Protein AF-A0A6G2PRX6-F1 (afdb_monomer_lite)

Sequence (46 aa):
ENIWLRTKRYNASGAVSSGTGGVCYLYFPARPSAHQRKALAAVGVR

pLDDT: mean 85.18, std 12.62, range [46.34, 97.88]

Foldseek 3Di:
DDDQDWDFDQDPVRDTDTDRDDDDDDDDDPDDDPVRVVVCVVVVHD

Radius of gyration: 16.03 Å; chains: 1; bounding box: 26×27×42 Å

Structure (mmCIF, N/CA/C/O backbone):
data_AF-A0A6G2PRX6-F1
#
_entry.id   AF-A0A6G2PRX6-F1
#
loop_
_atom_site.group_PDB
_atom_site.id
_atom_site.type_symbol
_atom_site.label_atom_id
_atom_site.label_alt_id
_atom_site.label_comp_id
_atom_site.label_asym_id
_atom_site.label_entity_id
_atom_site.label_seq_id
_atom_site.pdbx_PDB_ins_code
_atom_site.Cartn_x
_atom_site.Cartn_y
_atom_site.Cartn_z
_atom_site.occupancy
_atom_site.B_iso_or_equiv
_atom_site.auth_seq_id
_atom_site.auth_comp_id
_atom_site.auth_asym_id
_atom_site.auth_atom_id
_atom_site.pdbx_PDB_model_num
ATOM 1 N N . GLU A 1 1 ? -4.948 15.693 -4.192 1.00 46.34 1 GLU A N 1
ATOM 2 C CA . GLU A 1 1 ? -6.148 14.835 -4.249 1.00 46.34 1 GLU A CA 1
ATOM 3 C C . GLU A 1 1 ? -6.466 14.393 -2.821 1.00 46.34 1 GLU A C 1
ATOM 5 O O . GLU A 1 1 ? -5.620 13.760 -2.200 1.00 46.34 1 GLU A O 1
ATOM 10 N N . ASN A 1 2 ? -7.578 14.844 -2.227 1.00 52.22 2 ASN A N 1
ATOM 11 C CA . ASN A 1 2 ? -7.899 14.512 -0.831 1.00 52.22 2 ASN A CA 1
ATOM 12 C C . ASN A 1 2 ? -8.582 13.144 -0.775 1.00 52.22 2 ASN A C 1
ATOM 14 O O . ASN A 1 2 ? -9.784 13.024 -1.004 1.00 52.22 2 ASN A O 1
ATOM 18 N N . ILE A 1 3 ? -7.794 12.116 -0.480 1.00 58.78 3 ILE A N 1
ATOM 19 C CA . ILE A 1 3 ? -8.271 10.751 -0.283 1.00 58.78 3 ILE A CA 1
ATOM 20 C C . ILE A 1 3 ? -8.684 10.595 1.189 1.00 58.78 3 ILE A C 1
ATOM 22 O O . ILE A 1 3 ? -7.843 10.493 2.082 1.00 58.78 3 ILE A O 1
ATOM 26 N N . TRP A 1 4 ? -9.991 10.577 1.457 1.00 68.50 4 TRP A N 1
ATOM 27 C CA . TRP A 1 4 ? -10.542 10.377 2.802 1.00 68.50 4 TRP A CA 1
ATOM 28 C C . TRP A 1 4 ? -10.691 8.884 3.115 1.00 68.50 4 TRP A C 1
ATOM 30 O O . TRP A 1 4 ? -11.792 8.336 3.092 1.00 68.50 4 TRP A O 1
ATOM 40 N N . LEU A 1 5 ? -9.583 8.199 3.408 1.00 67.75 5 LEU A N 1
ATOM 41 C CA . LEU A 1 5 ? -9.634 6.810 3.873 1.00 67.75 5 LEU A CA 1
ATOM 42 C C . LEU A 1 5 ? -9.922 6.767 5.372 1.00 67.75 5 LEU A C 1
ATOM 44 O O . LEU A 1 5 ? -9.236 7.393 6.183 1.00 67.75 5 LEU A O 1
ATOM 48 N N . ARG A 1 6 ? -10.943 6.000 5.752 1.00 75.19 6 ARG A N 1
ATOM 49 C CA . ARG A 1 6 ? -11.300 5.743 7.147 1.00 75.19 6 ARG A CA 1
ATOM 50 C C . ARG A 1 6 ? -11.283 4.244 7.385 1.00 75.19 6 ARG A C 1
ATOM 52 O O . ARG A 1 6 ? -11.985 3.498 6.710 1.00 75.19 6 ARG A O 1
ATOM 59 N N . THR A 1 7 ? -10.488 3.800 8.348 1.00 78.62 7 THR A N 1
ATOM 60 C CA . THR A 1 7 ? -10.450 2.395 8.767 1.00 78.62 7 THR A CA 1
ATOM 61 C C . THR A 1 7 ? -11.263 2.211 10.041 1.00 78.62 7 THR A C 1
ATOM 63 O O . THR A 1 7 ? -11.294 3.086 10.913 1.00 78.62 7 THR A O 1
ATOM 66 N N . LYS A 1 8 ? -11.948 1.068 10.155 1.00 80.25 8 LYS A N 1
ATOM 67 C CA . LYS A 1 8 ? -12.546 0.638 11.423 1.00 80.25 8 LYS A CA 1
ATOM 68 C C . LYS A 1 8 ? -11.422 0.149 12.331 1.00 80.25 8 LYS A C 1
ATOM 70 O O . LYS A 1 8 ? -10.657 -0.731 11.945 1.00 80.25 8 LYS A O 1
ATOM 75 N N . ARG A 1 9 ? -11.330 0.714 13.529 1.00 82.19 9 ARG A N 1
ATOM 76 C CA . ARG A 1 9 ? -10.381 0.322 14.571 1.00 82.19 9 ARG A CA 1
ATOM 77 C C . ARG A 1 9 ? -11.155 0.050 15.850 1.00 82.19 9 ARG A C 1
ATOM 79 O O . ARG A 1 9 ? -11.944 0.887 16.269 1.00 82.19 9 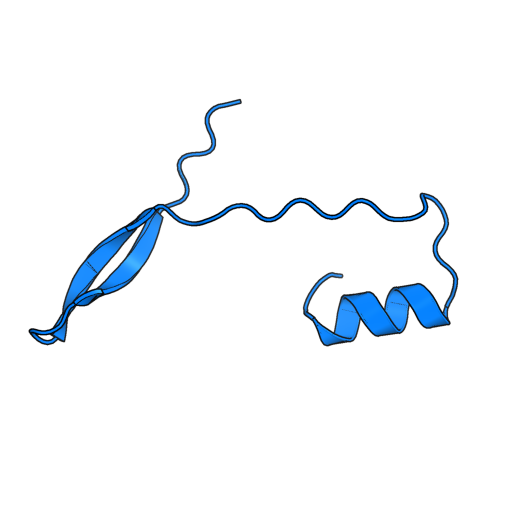ARG A O 1
ATOM 86 N N . TYR A 1 10 ? -10.898 -1.075 16.498 1.00 86.00 10 TYR A N 1
ATOM 87 C CA . TYR A 1 10 ? -11.379 -1.293 17.858 1.00 86.00 10 TYR A CA 1
ATOM 88 C C . TYR A 1 10 ? -10.507 -0.492 18.828 1.00 86.00 10 TYR A C 1
ATOM 90 O O . TYR A 1 10 ? -9.274 -0.528 18.746 1.00 86.00 10 TYR A O 1
ATOM 98 N N . ASN A 1 11 ? -11.135 0.311 19.681 1.00 84.75 11 ASN A N 1
ATOM 99 C CA . ASN A 1 11 ? -10.430 1.051 20.722 1.00 84.75 11 ASN A CA 1
ATOM 100 C C . ASN A 1 11 ? -10.175 0.155 21.950 1.00 84.75 11 ASN A C 1
ATOM 102 O O . ASN A 1 11 ? -10.595 -0.999 21.991 1.00 84.75 11 ASN A O 1
ATOM 106 N N . ALA A 1 12 ? -9.475 0.686 22.954 1.00 90.69 12 ALA A N 1
ATOM 107 C CA . ALA A 1 12 ? -9.128 -0.064 24.165 1.00 90.69 12 ALA A CA 1
ATOM 108 C C . ALA A 1 12 ? -10.355 -0.540 24.972 1.00 90.69 12 ALA A C 1
ATOM 110 O O . ALA A 1 12 ? -10.248 -1.490 25.736 1.00 90.69 12 ALA A O 1
ATOM 111 N N . SER A 1 13 ? -11.517 0.088 24.781 1.00 92.25 13 SER A N 1
ATOM 112 C CA . SER A 1 13 ? -12.797 -0.293 25.384 1.00 92.25 13 SER A CA 1
ATOM 113 C C . SER A 1 13 ? -13.638 -1.228 24.499 1.00 92.25 13 SER A C 1
ATOM 115 O O . SER A 1 13 ? -14.785 -1.513 24.828 1.00 92.25 13 SER A O 1
ATOM 117 N N . GLY A 1 14 ? -13.091 -1.718 23.379 1.00 90.06 14 GLY A N 1
ATOM 118 C CA . GLY A 1 14 ? -13.757 -2.664 22.476 1.00 90.06 14 GLY A CA 1
ATOM 119 C C . GLY A 1 14 ? -14.778 -2.037 21.520 1.00 90.06 14 GLY A C 1
ATOM 120 O O . GLY A 1 14 ? -15.367 -2.742 20.703 1.00 90.06 14 GLY A O 1
ATOM 121 N N . ALA A 1 15 ? -14.975 -0.718 21.560 1.00 89.19 15 ALA A N 1
ATOM 122 C CA . ALA A 1 15 ? -15.880 -0.024 20.655 1.00 89.19 15 ALA A CA 1
ATOM 123 C C . ALA A 1 15 ? -15.227 0.235 19.289 1.00 89.19 15 ALA A C 1
ATOM 125 O O . ALA A 1 15 ? -14.019 0.469 19.173 1.00 89.19 15 ALA A O 1
ATOM 126 N N . VAL A 1 16 ? -16.050 0.245 18.238 1.00 86.31 16 VAL A N 1
ATOM 127 C CA . VAL A 1 16 ? -15.610 0.600 16.885 1.00 86.31 16 VAL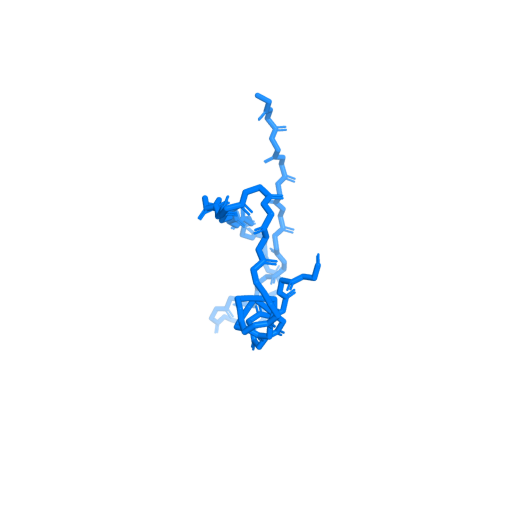 A CA 1
ATOM 128 C C . VAL A 1 16 ? -15.395 2.109 16.811 1.00 86.31 16 VAL A C 1
ATOM 130 O O . VAL A 1 16 ? -16.327 2.896 16.927 1.00 86.31 16 VAL A O 1
ATOM 133 N N . SER A 1 17 ? -14.151 2.510 16.588 1.00 82.38 17 SER A N 1
ATOM 134 C CA . SER A 1 17 ? -13.735 3.878 16.297 1.00 82.38 17 SER A CA 1
ATOM 135 C C . SER A 1 17 ? -13.240 3.988 14.857 1.00 82.38 17 SER A C 1
ATOM 137 O O . SER A 1 17 ? -12.864 3.004 14.218 1.00 82.38 17 SER A O 1
ATOM 139 N N . SER A 1 18 ? -13.240 5.207 14.328 1.00 70.75 18 SER A N 1
ATOM 140 C CA . SER A 1 18 ? -12.762 5.492 12.980 1.00 70.75 18 SER A CA 1
ATOM 141 C C . SER A 1 18 ? -11.359 6.096 13.046 1.00 70.75 18 SER A C 1
ATOM 143 O O . SER A 1 18 ? -11.166 7.146 13.657 1.00 70.75 18 SER A O 1
ATOM 145 N N . GLY A 1 19 ? -10.379 5.418 12.451 1.00 68.88 19 GLY A N 1
ATOM 146 C CA . GLY A 1 19 ? -9.008 5.911 12.309 1.00 68.88 19 GLY A CA 1
ATOM 147 C C . GLY A 1 19 ? -8.781 6.579 10.954 1.00 68.88 19 GLY A C 1
ATOM 148 O O . GLY A 1 19 ? -9.567 6.395 10.020 1.00 68.88 19 GLY A O 1
ATOM 149 N N . THR A 1 20 ? -7.693 7.339 10.825 1.00 74.94 20 THR A N 1
ATOM 150 C CA . THR A 1 20 ? -7.161 7.703 9.508 1.00 74.94 20 THR A CA 1
ATOM 151 C C . THR A 1 20 ? -6.666 6.421 8.834 1.00 74.94 20 THR A C 1
ATOM 153 O O . THR A 1 20 ? -5.823 5.702 9.370 1.00 74.94 20 THR A O 1
ATOM 156 N N . GLY A 1 21 ? -7.240 6.073 7.686 1.00 71.00 21 GLY A N 1
ATOM 157 C CA . GLY A 1 21 ? -6.677 5.027 6.842 1.00 71.00 21 GLY A CA 1
ATOM 158 C C . GLY A 1 21 ? -5.382 5.547 6.228 1.00 71.00 21 GLY A C 1
ATOM 159 O O . GLY A 1 21 ? -5.373 6.629 5.647 1.00 71.00 21 GLY A O 1
ATOM 160 N N . GLY A 1 22 ? -4.283 4.815 6.397 1.00 75.19 22 GLY A N 1
ATOM 161 C CA . GLY A 1 22 ? -3.006 5.170 5.783 1.00 75.19 22 GLY A CA 1
ATOM 162 C C . GLY A 1 22 ? -2.988 4.805 4.299 1.00 75.19 22 GLY A C 1
ATOM 163 O O . GLY A 1 22 ? -3.452 3.730 3.924 1.00 75.19 22 GLY A O 1
ATOM 164 N N . VAL A 1 23 ? -2.427 5.681 3.466 1.00 80.19 23 VAL A N 1
ATOM 165 C CA . VAL A 1 23 ? -2.017 5.352 2.092 1.00 80.19 23 VAL A CA 1
ATOM 166 C C . VAL A 1 23 ? -0.534 4.994 2.119 1.00 80.19 23 VAL A C 1
ATOM 168 O O . VAL A 1 23 ? 0.258 5.709 2.730 1.00 80.19 23 VAL A O 1
ATOM 171 N N . CYS A 1 24 ? -0.153 3.909 1.446 1.00 83.44 24 CYS A N 1
ATOM 172 C CA . CYS A 1 24 ? 1.244 3.565 1.193 1.00 83.44 24 CYS A CA 1
ATOM 173 C C . CYS A 1 24 ? 1.531 3.735 -0.302 1.00 83.44 24 CYS A C 1
ATOM 175 O O . CYS A 1 24 ? 0.819 3.172 -1.131 1.00 83.44 24 CYS A O 1
ATOM 177 N N . TYR A 1 25 ? 2.560 4.511 -0.641 1.00 87.19 25 TYR A N 1
ATOM 178 C CA . TYR A 1 25 ? 3.041 4.642 -2.015 1.0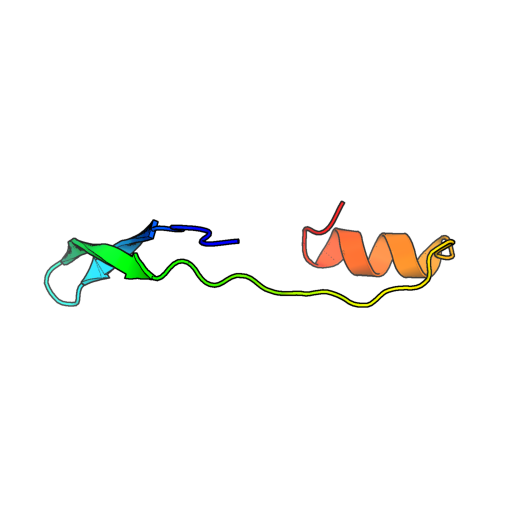0 87.19 25 TYR A CA 1
ATOM 179 C C . TYR A 1 25 ? 4.191 3.667 -2.257 1.00 87.19 25 TYR A C 1
ATOM 181 O O . TYR A 1 25 ? 5.113 3.572 -1.448 1.00 87.19 25 TYR A O 1
ATOM 189 N N . LEU A 1 26 ? 4.148 2.974 -3.393 1.00 89.56 26 LEU A N 1
ATOM 190 C CA . LEU A 1 26 ? 5.185 2.044 -3.828 1.00 89.56 26 LEU A CA 1
ATOM 191 C C . LEU A 1 26 ? 5.776 2.551 -5.141 1.00 89.56 26 LEU A C 1
ATOM 193 O O . LEU A 1 26 ? 5.098 2.572 -6.165 1.00 89.56 26 LEU A O 1
ATOM 197 N N . TYR A 1 27 ? 7.050 2.934 -5.119 1.00 94.12 27 TYR A N 1
ATOM 198 C CA . TYR A 1 27 ? 7.809 3.150 -6.346 1.00 94.12 27 TYR A CA 1
ATOM 199 C C . TYR A 1 27 ? 8.372 1.813 -6.820 1.00 94.12 27 TYR A C 1
ATOM 201 O O . TYR A 1 27 ? 9.050 1.112 -6.070 1.00 94.12 27 TYR A O 1
ATOM 209 N N . PHE A 1 28 ? 8.078 1.451 -8.065 1.00 93.75 28 PHE A N 1
ATOM 210 C CA . PHE A 1 28 ? 8.459 0.162 -8.629 1.00 93.75 28 PHE A CA 1
ATOM 211 C C . PHE A 1 28 ? 8.802 0.294 -10.117 1.00 93.75 28 PHE A C 1
ATOM 213 O O . PHE A 1 28 ? 8.300 1.210 -10.773 1.00 93.75 28 PHE A O 1
ATOM 220 N 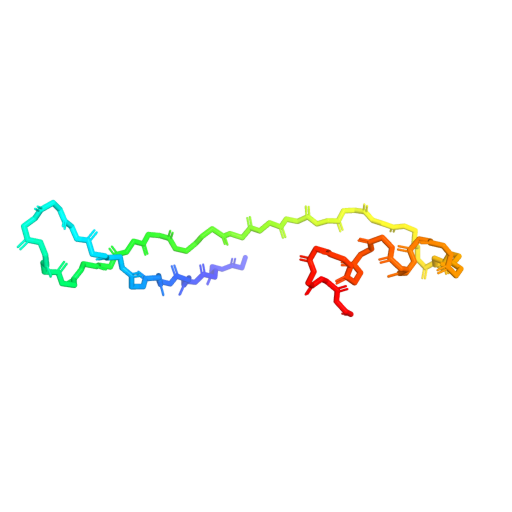N . PRO A 1 29 ? 9.634 -0.599 -10.686 1.00 96.31 29 PRO A N 1
ATOM 221 C CA . PRO A 1 29 ? 9.900 -0.593 -12.119 1.00 96.31 29 PRO A CA 1
ATOM 222 C C . PRO A 1 29 ? 8.616 -0.696 -12.948 1.00 96.31 29 PRO A C 1
ATOM 224 O O . PRO A 1 29 ? 7.779 -1.559 -12.692 1.00 96.31 29 PRO A O 1
ATOM 227 N N . ALA A 1 30 ? 8.509 0.117 -14.005 1.00 95.38 30 ALA A N 1
ATOM 228 C CA . ALA A 1 30 ? 7.362 0.101 -14.921 1.00 95.38 30 ALA A CA 1
ATOM 229 C C . ALA A 1 30 ? 7.172 -1.253 -15.633 1.00 95.38 30 ALA A C 1
ATOM 231 O O . ALA A 1 30 ? 6.071 -1.598 -16.055 1.00 95.38 30 ALA A O 1
ATOM 232 N N . ARG A 1 31 ? 8.255 -2.028 -15.777 1.00 96.56 31 ARG A N 1
ATOM 233 C CA . ARG A 1 31 ? 8.257 -3.380 -16.352 1.00 96.56 31 ARG A CA 1
ATOM 234 C C . ARG A 1 31 ? 8.925 -4.346 -15.374 1.00 96.56 31 ARG A C 1
ATOM 236 O O . ARG A 1 31 ? 10.117 -4.621 -15.510 1.00 96.56 31 ARG A O 1
ATOM 243 N N . PRO A 1 32 ? 8.191 -4.828 -14.363 1.00 95.69 32 PRO A N 1
ATOM 244 C CA . PRO A 1 32 ? 8.771 -5.665 -13.330 1.00 95.69 32 PRO A CA 1
ATOM 245 C C . PRO A 1 32 ? 9.069 -7.073 -13.843 1.00 95.69 32 PRO A C 1
ATOM 247 O O . PRO A 1 32 ? 8.284 -7.658 -14.595 1.00 95.69 32 PRO A O 1
ATOM 250 N N . SER A 1 33 ? 10.185 -7.647 -13.401 1.00 97.81 33 SER A N 1
ATOM 251 C CA . SER A 1 33 ? 10.554 -9.034 -13.682 1.00 97.81 33 SER A CA 1
ATOM 252 C C . SER A 1 33 ? 9.582 -10.024 -13.028 1.00 97.81 33 SER A C 1
ATOM 254 O O . SER A 1 33 ? 8.803 -9.683 -12.134 1.00 97.81 33 SER A O 1
ATOM 256 N N . ALA A 1 34 ? 9.634 -11.294 -13.439 1.00 97.88 34 ALA A N 1
ATOM 257 C CA . ALA A 1 34 ? 8.801 -12.335 -12.833 1.00 97.88 34 ALA A CA 1
ATOM 258 C C . ALA A 1 34 ? 9.040 -12.480 -11.319 1.00 97.88 34 ALA A C 1
ATOM 260 O O . ALA A 1 34 ? 8.092 -12.699 -10.568 1.00 97.88 34 ALA A O 1
ATOM 261 N N . HIS A 1 35 ? 10.284 -12.319 -10.860 1.00 97.62 35 HIS A N 1
ATOM 262 C CA . HIS A 1 35 ? 10.618 -12.387 -9.437 1.00 97.62 35 HIS A CA 1
ATOM 263 C C . HIS A 1 35 ? 10.068 -11.176 -8.668 1.00 97.62 35 HIS A C 1
ATOM 265 O O . HIS A 1 35 ? 9.490 -11.325 -7.596 1.00 97.62 35 HIS A O 1
ATOM 271 N N . GLN A 1 36 ? 10.169 -9.983 -9.253 1.00 97.12 36 GLN A N 1
ATOM 272 C CA . GLN A 1 36 ? 9.637 -8.744 -8.683 1.00 97.12 36 GLN A CA 1
ATOM 273 C C . GLN A 1 36 ? 8.115 -8.795 -8.492 1.00 97.12 36 GLN A C 1
ATOM 275 O O . GLN A 1 36 ? 7.615 -8.418 -7.434 1.00 97.12 36 GLN A O 1
ATOM 280 N N . ARG A 1 37 ? 7.377 -9.340 -9.466 1.00 96.44 37 ARG A N 1
ATOM 281 C CA . ARG A 1 37 ? 5.924 -9.548 -9.329 1.00 96.44 37 ARG A CA 1
ATOM 282 C C . ARG A 1 37 ? 5.575 -10.512 -8.194 1.00 96.44 37 ARG A C 1
ATOM 284 O O . ARG A 1 37 ? 4.621 -10.269 -7.464 1.00 96.44 37 ARG A O 1
ATOM 291 N N . LYS A 1 38 ? 6.360 -11.582 -8.010 1.00 97.38 38 LYS A N 1
ATOM 292 C CA . LYS A 1 38 ? 6.167 -12.517 -6.887 1.00 97.38 38 LYS A CA 1
ATOM 293 C C . LYS A 1 38 ? 6.370 -11.832 -5.534 1.00 97.38 38 LYS A C 1
ATOM 295 O O . LYS A 1 38 ? 5.586 -12.073 -4.623 1.00 97.38 38 LYS A O 1
ATOM 300 N N . ALA A 1 39 ? 7.374 -10.962 -5.417 1.00 95.88 39 ALA A N 1
ATOM 301 C CA . ALA A 1 39 ? 7.631 -10.209 -4.191 1.00 95.88 39 ALA A CA 1
ATOM 302 C C . ALA A 1 39 ? 6.477 -9.250 -3.837 1.00 95.88 39 ALA A C 1
ATOM 304 O O . ALA A 1 39 ? 6.059 -9.208 -2.684 1.00 95.88 39 ALA A O 1
ATOM 305 N N . LEU A 1 40 ? 5.914 -8.540 -4.823 1.00 95.88 40 LEU A N 1
ATOM 306 C CA . LEU A 1 40 ? 4.733 -7.690 -4.615 1.00 95.88 40 LEU A CA 1
ATOM 307 C C . LEU A 1 40 ? 3.509 -8.503 -4.174 1.00 95.88 40 LEU A C 1
ATOM 309 O O . LEU A 1 40 ? 2.847 -8.159 -3.194 1.00 95.88 40 LEU A O 1
ATOM 313 N N . ALA A 1 41 ? 3.252 -9.628 -4.842 1.00 96.25 41 ALA A N 1
ATOM 314 C CA . ALA A 1 41 ? 2.120 -10.484 -4.507 1.00 96.25 41 ALA A CA 1
ATOM 315 C C . ALA A 1 41 ? 2.206 -11.036 -3.073 1.00 96.25 41 ALA A C 1
ATOM 317 O O . ALA A 1 41 ? 1.176 -11.162 -2.409 1.00 96.25 41 ALA A O 1
ATOM 318 N N . ALA A 1 42 ? 3.416 -11.318 -2.573 1.00 97.12 42 ALA A N 1
ATOM 319 C CA . ALA A 1 42 ? 3.639 -11.798 -1.207 1.00 97.12 42 ALA A CA 1
ATOM 320 C C . ALA A 1 42 ? 3.217 -10.786 -0.125 1.00 97.12 42 ALA A C 1
ATOM 322 O O . ALA A 1 42 ? 2.899 -11.190 0.991 1.00 97.12 42 ALA A O 1
ATOM 323 N N . VAL A 1 43 ? 3.167 -9.492 -0.460 1.00 93.81 43 VAL A N 1
ATOM 324 C CA . VAL A 1 43 ? 2.686 -8.418 0.427 1.00 93.81 43 VAL A CA 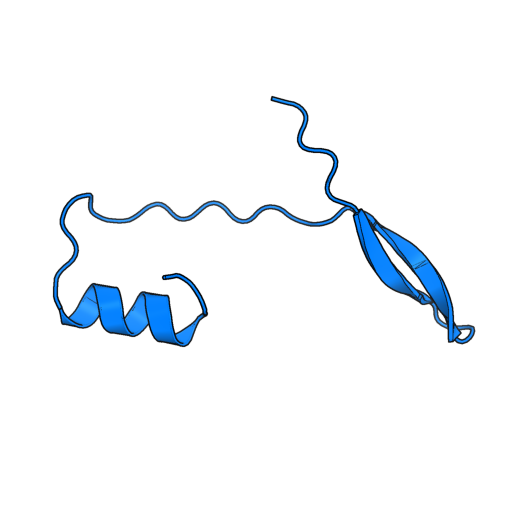1
ATOM 325 C C . VAL A 1 43 ? 1.286 -7.917 0.048 1.00 93.81 43 VAL A C 1
ATOM 327 O O . VAL A 1 43 ? 0.845 -6.874 0.523 1.00 93.81 43 VAL A O 1
ATOM 330 N N . GLY A 1 44 ? 0.568 -8.657 -0.804 1.00 93.62 44 GLY A N 1
ATOM 331 C CA . GLY A 1 44 ? -0.805 -8.337 -1.200 1.00 93.62 44 GLY A CA 1
ATOM 332 C C . GLY A 1 44 ? -0.934 -7.268 -2.289 1.00 93.62 44 GLY A C 1
ATOM 333 O O . GLY A 1 44 ? -2.048 -6.829 -2.566 1.00 93.62 44 GLY A O 1
ATOM 334 N N . VAL A 1 45 ? 0.168 -6.871 -2.929 1.00 92.88 45 VAL A N 1
ATOM 335 C CA . VAL A 1 45 ? 0.173 -5.925 -4.054 1.00 92.88 45 VAL A CA 1
ATOM 336 C C . VAL A 1 45 ? 0.074 -6.729 -5.355 1.00 92.88 45 VAL A C 1
ATOM 338 O O . VAL A 1 45 ? 0.943 -7.557 -5.633 1.00 92.88 45 VAL A O 1
ATOM 341 N N . ARG A 1 46 ? -1.002 -6.537 -6.125 1.00 84.19 46 ARG A N 1
ATOM 342 C CA . ARG A 1 46 ? -1.307 -7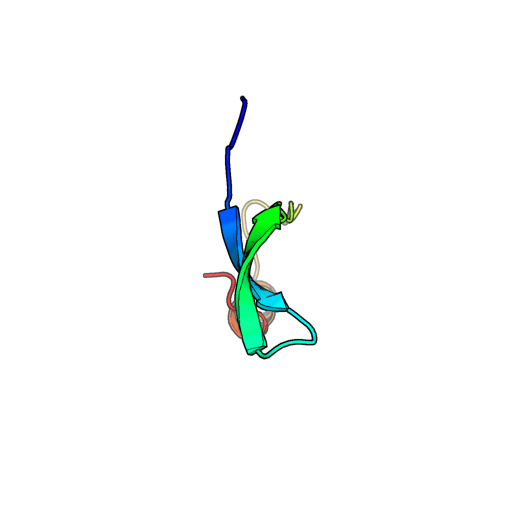.288 -7.356 1.00 84.19 46 ARG A CA 1
ATOM 343 C C . ARG A 1 46 ? -1.353 -6.384 -8.574 1.00 84.19 46 ARG A C 1
ATOM 345 O O . ARG A 1 46 ? -1.894 -5.268 -8.434 1.00 84.19 46 ARG A O 1
#

Secondary structure (DSSP, 8-state):
-----EEEEE-TTS-EEEEEPPP------SS--HHHHHHHHHTT--